Protein AF-A0A2M7JXK0-F1 (afdb_monomer_lite)

Foldseek 3Di:
DCLQPDLAAEAEDELVDAQDVVNVVVVVVSVLRYVHYAYEHEPCVVDDPVSVVVSVVRNQVVCCVSPVDGHHYAYAYPPPPHVVSVVCCCVVPVVCCVVCVVVSVVVSVVSNVVSVVVVVVVVVVVVVVVVVVVVVVVVVVD

Structure (mmCIF, N/CA/C/O backbone):
data_AF-A0A2M7JXK0-F1
#
_entry.id   AF-A0A2M7JXK0-F1
#
loop_
_atom_site.group_PDB
_atom_site.id
_atom_site.type_symbol
_atom_site.label_atom_id
_atom_site.label_alt_id
_atom_site.label_comp_id
_atom_site.label_asym_id
_atom_site.label_entity_id
_atom_site.label_seq_id
_atom_site.pdbx_PDB_ins_code
_atom_site.Cartn_x
_atom_site.Cartn_y
_atom_site.Cartn_z
_atom_site.occupancy
_atom_site.B_iso_or_equiv
_atom_site.auth_seq_id
_atom_site.auth_comp_id
_atom_site.auth_asym_id
_atom_site.auth_atom_id
_atom_site.pdbx_PDB_model_num
ATOM 1 N N . ASN A 1 1 ? 3.073 -16.746 -11.962 1.00 52.59 1 ASN A N 1
ATOM 2 C CA . ASN A 1 1 ? 3.655 -15.435 -11.619 1.00 52.59 1 ASN A CA 1
ATOM 3 C C . ASN A 1 1 ? 2.598 -14.386 -11.950 1.00 52.59 1 ASN A C 1
ATOM 5 O O . ASN A 1 1 ? 2.342 -14.194 -13.126 1.00 52.59 1 ASN A O 1
ATOM 9 N N . TRP A 1 2 ? 1.875 -13.860 -10.956 1.00 59.03 2 TRP A N 1
ATOM 10 C CA . TRP A 1 2 ? 0.631 -13.080 -11.148 1.00 59.03 2 TRP A CA 1
ATOM 11 C C . TRP A 1 2 ? 0.833 -11.557 -11.064 1.00 59.03 2 TRP A C 1
ATOM 13 O O . TRP A 1 2 ? -0.012 -10.800 -11.528 1.00 59.03 2 TRP A O 1
ATOM 23 N N . LEU A 1 3 ? 1.972 -11.103 -10.528 1.00 62.22 3 LEU A N 1
ATOM 24 C CA . LEU A 1 3 ? 2.304 -9.684 -10.371 1.00 62.22 3 LEU A CA 1
ATOM 25 C C . LEU A 1 3 ? 2.203 -8.821 -11.648 1.00 62.22 3 LEU A C 1
ATOM 27 O O . LEU A 1 3 ? 1.711 -7.697 -11.531 1.00 62.22 3 LEU A O 1
ATOM 31 N N . PRO A 1 4 ? 2.610 -9.269 -12.858 1.00 60.66 4 PRO A N 1
ATOM 32 C CA . PRO A 1 4 ? 2.584 -8.393 -14.030 1.00 60.66 4 PRO A CA 1
ATOM 33 C C . PRO A 1 4 ? 1.172 -8.039 -14.526 1.00 60.66 4 PRO A C 1
ATOM 35 O O . PRO A 1 4 ? 1.054 -7.105 -15.314 1.00 60.66 4 PRO A O 1
ATOM 38 N N . GLU A 1 5 ? 0.108 -8.694 -14.049 1.00 62.47 5 GLU A N 1
ATOM 39 C CA . GLU A 1 5 ? -1.282 -8.424 -14.468 1.00 62.47 5 GLU A CA 1
ATOM 40 C C . GLU A 1 5 ? -2.091 -7.605 -13.446 1.00 62.47 5 GLU A C 1
ATOM 42 O O . GLU A 1 5 ? -3.282 -7.362 -13.629 1.00 62.47 5 GLU A O 1
ATOM 47 N N . VAL A 1 6 ? -1.456 -7.136 -12.370 1.00 69.44 6 VAL A N 1
ATOM 48 C CA . VAL A 1 6 ? -2.145 -6.398 -11.304 1.00 69.44 6 VAL A CA 1
ATOM 49 C C . VAL A 1 6 ? -2.285 -4.918 -11.674 1.00 69.44 6 VAL A C 1
ATOM 51 O O . VAL A 1 6 ? -1.305 -4.273 -12.051 1.00 69.44 6 VAL A O 1
ATOM 54 N N . GLY A 1 7 ? -3.507 -4.389 -11.563 1.00 72.00 7 GLY A N 1
ATOM 55 C CA . GLY A 1 7 ? -3.814 -2.960 -11.722 1.00 72.00 7 GLY A CA 1
ATOM 56 C C . GLY A 1 7 ? -3.950 -2.181 -10.408 1.00 72.00 7 GLY A C 1
ATOM 57 O O . GLY A 1 7 ? -3.839 -0.961 -10.388 1.00 72.00 7 GLY A O 1
ATOM 58 N N . CYS A 1 8 ? -4.185 -2.887 -9.304 1.00 83.94 8 CYS A N 1
ATOM 59 C CA . CYS A 1 8 ? -4.178 -2.343 -7.952 1.00 83.94 8 CYS A CA 1
ATOM 60 C C . CYS A 1 8 ? -3.782 -3.458 -6.984 1.00 83.94 8 CYS A C 1
ATOM 62 O O . CYS A 1 8 ? -4.351 -4.549 -7.043 1.00 83.94 8 CYS A O 1
ATOM 64 N N . ALA A 1 9 ? -2.832 -3.194 -6.091 1.00 89.62 9 ALA A N 1
ATOM 65 C CA . ALA A 1 9 ? -2.431 -4.132 -5.049 1.00 89.62 9 ALA A CA 1
ATOM 66 C C . ALA A 1 9 ? -3.010 -3.709 -3.697 1.00 89.62 9 ALA A C 1
ATOM 68 O O . ALA A 1 9 ? -2.769 -2.594 -3.242 1.00 89.62 9 ALA A O 1
ATOM 69 N N . LEU A 1 10 ? -3.745 -4.613 -3.047 1.00 91.75 10 LEU A N 1
ATOM 70 C CA . LEU A 1 10 ? -4.186 -4.456 -1.662 1.00 91.75 10 LEU A CA 1
ATOM 71 C C . LEU A 1 10 ? -3.297 -5.325 -0.769 1.00 91.75 10 LEU A C 1
ATOM 73 O O . LEU A 1 10 ? -3.380 -6.553 -0.817 1.00 91.75 10 LEU A O 1
ATOM 77 N N . LEU A 1 11 ? -2.425 -4.696 0.015 1.00 93.12 11 LEU A N 1
ATOM 78 C CA . LEU A 1 11 ? -1.453 -5.382 0.859 1.00 93.12 11 LEU A CA 1
ATOM 79 C C . LEU A 1 11 ? -1.940 -5.433 2.308 1.00 93.12 11 LEU A C 1
ATOM 81 O O . LEU A 1 11 ? -1.988 -4.413 2.991 1.00 93.12 11 LEU A O 1
ATOM 85 N N . ALA A 1 12 ? -2.272 -6.632 2.784 1.00 93.69 12 ALA A N 1
ATOM 86 C CA . ALA A 1 12 ? -2.674 -6.856 4.166 1.00 93.69 12 ALA A CA 1
ATOM 87 C C . ALA A 1 12 ? -1.452 -7.009 5.083 1.00 93.69 12 ALA A C 1
ATOM 89 O O . ALA A 1 12 ? -0.655 -7.932 4.914 1.00 93.69 12 ALA A O 1
ATOM 90 N N . ILE A 1 13 ? -1.336 -6.133 6.079 1.00 93.88 13 ILE A N 1
ATOM 91 C CA . ILE A 1 13 ? -0.281 -6.160 7.099 1.00 93.88 13 ILE A CA 1
ATOM 92 C C . ILE A 1 13 ? -0.953 -6.238 8.467 1.00 93.88 13 ILE A C 1
ATOM 94 O O . ILE A 1 13 ? -1.992 -5.631 8.698 1.00 93.88 13 ILE A O 1
ATOM 98 N N . SER A 1 14 ? -0.416 -7.030 9.383 1.00 92.31 14 SER A N 1
ATOM 99 C CA . SER A 1 14 ? -0.978 -7.155 10.729 1.00 92.31 14 SER A CA 1
ATOM 100 C C . SER A 1 14 ? -0.602 -5.939 11.579 1.00 92.31 14 SER A C 1
ATOM 102 O O . SER A 1 14 ? 0.571 -5.577 11.623 1.00 92.31 14 SER A O 1
ATOM 104 N N . SER A 1 15 ? -1.566 -5.313 12.262 1.00 90.19 15 SER A N 1
ATOM 105 C CA . SER A 1 15 ? -1.322 -4.122 13.095 1.00 90.19 15 SER A CA 1
ATOM 106 C C . SER A 1 15 ? -0.604 -4.421 14.417 1.00 90.19 15 SER A C 1
ATOM 108 O O . SER A 1 15 ? -0.260 -3.500 15.149 1.00 90.19 15 SER A O 1
ATOM 110 N N . ASP A 1 16 ? -0.409 -5.701 14.744 1.00 86.62 16 ASP A N 1
ATOM 111 C CA . ASP A 1 16 ? 0.257 -6.190 15.959 1.00 86.62 16 ASP A CA 1
ATOM 112 C C . ASP A 1 16 ? 1.795 -6.208 15.856 1.00 86.62 16 ASP A C 1
ATOM 114 O O . ASP A 1 16 ? 2.473 -6.497 16.842 1.00 86.62 16 ASP A O 1
ATOM 118 N N . ARG A 1 17 ? 2.356 -5.888 14.685 1.00 83.94 17 ARG A N 1
ATOM 119 C CA . ARG A 1 17 ? 3.802 -5.831 14.450 1.00 83.94 17 ARG A CA 1
ATOM 120 C C . ARG A 1 17 ? 4.187 -4.592 13.637 1.00 83.94 17 ARG A C 1
ATOM 122 O O . ARG A 1 17 ? 3.388 -4.126 12.824 1.00 83.94 17 ARG A O 1
ATOM 129 N N . PRO A 1 18 ? 5.404 -4.054 13.826 1.00 83.00 18 PRO A N 1
ATOM 130 C CA . PRO A 1 18 ? 5.911 -2.984 12.978 1.00 83.00 18 PRO A CA 1
ATOM 131 C C . PRO A 1 18 ? 6.128 -3.475 11.541 1.00 83.00 18 PRO A C 1
ATOM 133 O O . PRO A 1 18 ? 6.199 -4.678 11.283 1.00 83.00 18 PRO A O 1
ATOM 136 N N . LEU A 1 19 ? 6.270 -2.520 10.620 1.00 86.00 19 LEU A N 1
ATOM 137 C CA . LEU A 1 19 ? 6.633 -2.779 9.230 1.00 86.00 19 LEU A CA 1
ATOM 138 C C . LEU A 1 19 ? 7.966 -3.543 9.176 1.00 86.00 19 LEU A C 1
ATOM 140 O O . LEU A 1 19 ? 8.980 -3.052 9.678 1.00 86.00 19 LEU A O 1
ATOM 144 N N . ALA A 1 20 ? 7.959 -4.744 8.603 1.00 87.62 20 ALA A N 1
ATOM 145 C CA . ALA A 1 20 ? 9.146 -5.587 8.512 1.00 87.62 20 ALA A CA 1
ATOM 146 C C . ALA A 1 20 ? 9.839 -5.448 7.141 1.00 87.62 20 ALA A C 1
ATOM 148 O O . ALA A 1 20 ? 9.230 -5.014 6.163 1.00 87.62 20 ALA A O 1
ATOM 149 N N . GLU A 1 21 ? 11.120 -5.829 7.045 1.00 88.56 21 GLU A N 1
ATOM 150 C CA . GLU A 1 21 ? 11.905 -5.671 5.803 1.00 88.56 21 GLU A CA 1
ATOM 151 C C . GLU A 1 21 ? 11.305 -6.452 4.625 1.00 88.56 21 GLU A C 1
ATOM 153 O O . GLU A 1 21 ? 11.327 -6.003 3.483 1.00 88.56 21 GLU A O 1
ATOM 158 N N . ASN A 1 22 ? 10.706 -7.611 4.896 1.00 89.25 22 ASN A N 1
ATOM 159 C CA . ASN A 1 22 ? 9.992 -8.387 3.886 1.00 89.25 22 ASN A CA 1
ATOM 160 C C . ASN A 1 22 ? 8.751 -7.648 3.352 1.00 89.25 22 ASN A C 1
ATOM 162 O O . ASN A 1 22 ? 8.456 -7.758 2.163 1.00 89.25 22 ASN A O 1
ATOM 166 N N . ASP A 1 23 ? 8.047 -6.887 4.198 1.00 90.94 23 ASP A N 1
ATOM 167 C CA . ASP A 1 23 ? 6.902 -6.073 3.778 1.00 90.94 23 ASP A CA 1
ATOM 168 C C . ASP A 1 23 ? 7.382 -4.912 2.887 1.00 90.94 23 ASP A C 1
ATOM 170 O O . ASP A 1 23 ? 6.814 -4.668 1.823 1.00 90.94 23 ASP A O 1
ATOM 174 N N . LEU A 1 24 ? 8.486 -4.251 3.263 1.00 91.69 24 LEU A N 1
ATOM 175 C CA . LEU A 1 24 ? 9.130 -3.211 2.449 1.00 91.69 24 LEU A CA 1
ATOM 176 C C . LEU A 1 24 ? 9.589 -3.742 1.091 1.00 91.69 24 LEU A C 1
ATOM 178 O O . LEU A 1 24 ? 9.343 -3.107 0.064 1.00 91.69 24 LEU A O 1
ATOM 182 N N . GLN A 1 25 ? 10.227 -4.910 1.071 1.00 91.81 25 GLN A N 1
ATOM 183 C CA . GLN A 1 25 ? 10.681 -5.533 -0.165 1.00 91.81 25 GLN A CA 1
ATOM 184 C C . GLN A 1 25 ? 9.501 -5.874 -1.080 1.00 91.81 25 GLN A C 1
ATOM 186 O O . GLN A 1 25 ? 9.544 -5.574 -2.273 1.00 91.81 25 GLN A O 1
ATOM 191 N N . LEU A 1 26 ? 8.414 -6.409 -0.519 1.00 90.69 26 LEU A N 1
ATOM 192 C CA . LEU A 1 26 ? 7.198 -6.686 -1.277 1.00 90.69 26 LEU A CA 1
ATOM 193 C C . LEU A 1 26 ? 6.588 -5.405 -1.862 1.00 90.69 26 LEU A C 1
ATOM 195 O O . LEU A 1 26 ? 6.186 -5.402 -3.024 1.00 90.69 26 LEU A O 1
ATOM 199 N N . ILE A 1 27 ? 6.565 -4.303 -1.105 1.00 91.94 27 ILE A N 1
ATOM 200 C CA . ILE A 1 27 ? 6.115 -3.001 -1.620 1.00 91.94 27 ILE A CA 1
ATOM 201 C C . ILE A 1 27 ? 7.024 -2.537 -2.767 1.00 91.94 27 ILE A C 1
ATOM 203 O O . ILE A 1 27 ? 6.520 -2.148 -3.820 1.00 91.94 27 ILE A O 1
ATOM 207 N N . ARG A 1 28 ? 8.354 -2.623 -2.616 1.00 91.06 28 ARG A N 1
ATOM 208 C CA . ARG A 1 28 ? 9.319 -2.260 -3.675 1.00 91.06 28 ARG A CA 1
ATOM 209 C C . ARG A 1 28 ? 9.109 -3.074 -4.952 1.00 91.06 28 ARG A C 1
ATOM 211 O O . ARG A 1 28 ? 9.221 -2.522 -6.044 1.00 91.06 28 ARG A O 1
ATOM 218 N N . ASP A 1 29 ? 8.788 -4.357 -4.831 1.00 89.06 29 ASP A N 1
ATOM 219 C CA . ASP A 1 29 ? 8.528 -5.212 -5.987 1.00 89.06 29 ASP A CA 1
ATOM 220 C C . ASP A 1 29 ? 7.162 -4.926 -6.624 1.00 89.06 29 ASP A C 1
ATOM 222 O O . ASP A 1 29 ? 7.072 -4.815 -7.846 1.00 89.06 29 ASP A O 1
ATOM 226 N N . LEU A 1 30 ? 6.116 -4.690 -5.826 1.00 89.31 30 LEU A N 1
ATOM 227 C CA . LEU A 1 30 ? 4.799 -4.285 -6.331 1.00 89.31 30 LEU A CA 1
ATOM 228 C C . LEU A 1 30 ? 4.854 -2.955 -7.097 1.00 89.31 30 LEU A C 1
ATOM 230 O O . LEU A 1 30 ? 4.209 -2.841 -8.142 1.00 89.31 30 LEU A O 1
ATOM 234 N N . ARG A 1 31 ? 5.671 -1.991 -6.646 1.00 86.75 31 ARG A N 1
ATOM 235 C CA . ARG A 1 31 ? 5.857 -0.686 -7.316 1.00 86.75 31 ARG A CA 1
ATOM 236 C C . ARG A 1 31 ? 6.348 -0.815 -8.756 1.00 86.75 31 ARG A C 1
ATOM 238 O O . ARG A 1 31 ? 6.045 0.042 -9.578 1.00 86.75 31 ARG A O 1
ATOM 245 N N . LYS A 1 32 ? 7.060 -1.890 -9.104 1.00 83.81 32 LYS A N 1
ATOM 246 C CA . LYS A 1 32 ? 7.506 -2.139 -10.488 1.00 83.81 32 LYS A CA 1
ATOM 247 C C . LYS A 1 32 ? 6.355 -2.544 -11.410 1.00 83.81 32 LYS A C 1
ATOM 249 O O . LYS A 1 32 ? 6.469 -2.447 -12.626 1.00 83.81 32 LYS A O 1
ATOM 254 N N . HIS A 1 33 ? 5.249 -3.028 -10.848 1.00 81.00 33 HIS A N 1
ATOM 255 C CA . HIS A 1 33 ? 4.191 -3.686 -11.612 1.00 81.00 33 HIS A CA 1
ATOM 256 C C . HIS A 1 33 ? 2.851 -2.951 -11.584 1.00 81.00 33 HIS A C 1
ATOM 258 O O . HIS A 1 33 ? 2.099 -3.058 -12.560 1.00 81.00 33 HIS A O 1
ATOM 264 N N . THR A 1 34 ? 2.563 -2.214 -10.507 1.00 81.88 34 THR A N 1
ATOM 265 C CA . THR A 1 34 ? 1.328 -1.444 -10.339 1.00 81.88 34 THR A CA 1
ATOM 266 C C . THR A 1 34 ? 1.607 -0.081 -9.697 1.00 81.88 34 THR A C 1
ATOM 268 O O . THR A 1 34 ? 2.283 -0.027 -8.669 1.00 81.88 34 THR A O 1
ATOM 271 N N . PRO A 1 35 ? 1.060 1.017 -10.251 1.00 77.62 35 PRO A N 1
ATOM 272 C CA . PRO A 1 35 ? 1.174 2.342 -9.644 1.00 77.62 35 PRO A CA 1
ATOM 273 C C . PRO A 1 35 ? 0.270 2.501 -8.411 1.00 77.62 35 PRO A C 1
ATOM 275 O O . PRO A 1 35 ? 0.480 3.395 -7.600 1.00 77.62 35 PRO A O 1
ATOM 278 N N . LYS A 1 36 ? -0.747 1.643 -8.249 1.00 87.00 36 LYS A N 1
ATOM 279 C CA . LYS A 1 36 ? -1.733 1.750 -7.170 1.00 87.00 36 LYS A CA 1
ATOM 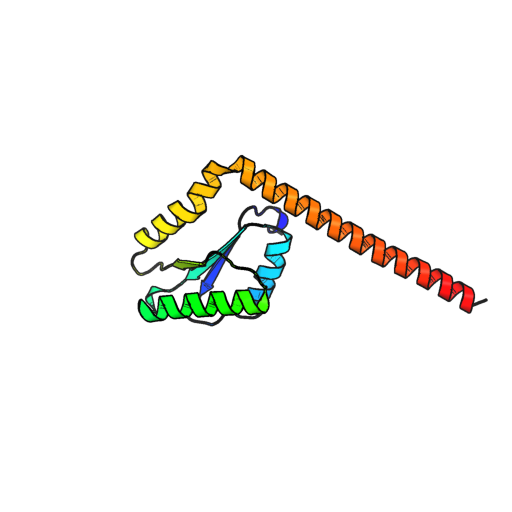280 C C . LYS A 1 36 ? -1.521 0.650 -6.138 1.00 87.00 36 LYS A C 1
ATOM 282 O O . LYS A 1 36 ? -1.770 -0.527 -6.414 1.00 87.00 36 LYS A O 1
ATOM 287 N N . ILE A 1 37 ? -1.043 1.043 -4.961 1.00 92.06 37 ILE A N 1
ATOM 288 C CA . ILE A 1 37 ? -0.805 0.168 -3.810 1.00 92.06 37 ILE A CA 1
ATOM 289 C C . ILE A 1 37 ? -1.566 0.744 -2.620 1.00 92.06 37 ILE A C 1
ATOM 291 O O . ILE A 1 37 ? -1.406 1.914 -2.285 1.00 92.06 37 ILE A O 1
ATOM 295 N N . VAL A 1 38 ? -2.386 -0.084 -1.980 1.00 93.81 38 VAL A N 1
ATOM 296 C CA . VAL A 1 38 ? -3.162 0.270 -0.790 1.00 93.81 38 VAL A CA 1
ATOM 297 C C . VAL A 1 38 ? -2.771 -0.664 0.345 1.00 93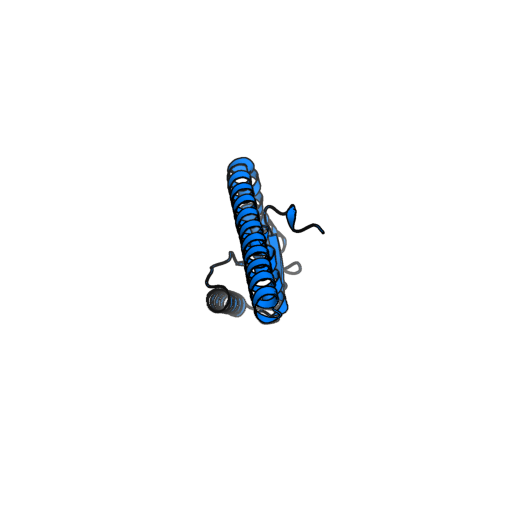.81 38 VAL A C 1
ATOM 299 O O . VAL A 1 38 ? -2.730 -1.882 0.165 1.00 93.81 38 VAL A O 1
ATOM 302 N N . LEU A 1 39 ? -2.492 -0.103 1.518 1.00 94.81 39 LEU A N 1
ATOM 303 C CA . LEU A 1 39 ? -2.141 -0.864 2.711 1.00 94.81 39 LEU A CA 1
ATOM 304 C C . LEU A 1 39 ? -3.378 -1.085 3.578 1.00 94.81 39 LEU A C 1
ATOM 306 O O . LEU A 1 39 ? -4.092 -0.141 3.914 1.00 94.81 39 LEU A O 1
ATOM 310 N N . LEU A 1 40 ? -3.605 -2.333 3.972 1.00 95.31 40 LEU A N 1
ATOM 311 C CA . LEU A 1 40 ? -4.691 -2.743 4.851 1.00 95.31 40 LEU A CA 1
ATOM 312 C C . LEU A 1 40 ? -4.104 -3.267 6.164 1.00 95.31 40 LEU A C 1
ATOM 314 O O . LEU A 1 40 ? -3.597 -4.387 6.225 1.00 95.31 40 LEU A O 1
ATOM 318 N N . LEU A 1 41 ? -4.168 -2.462 7.220 1.00 95.00 41 LEU A N 1
ATOM 319 C CA . LEU A 1 41 ? -3.762 -2.864 8.560 1.00 95.00 41 LEU A CA 1
ATOM 320 C C . LEU A 1 41 ? -4.874 -3.699 9.193 1.00 95.00 41 LEU A C 1
ATOM 322 O O . LEU A 1 41 ? -5.948 -3.201 9.520 1.00 95.00 41 LEU A O 1
ATOM 326 N N . THR A 1 42 ? -4.608 -4.990 9.324 1.00 94.88 42 THR A N 1
ATOM 327 C CA . THR A 1 42 ? -5.536 -6.009 9.820 1.00 94.88 42 THR A CA 1
ATOM 328 C C . THR A 1 42 ? -5.414 -6.208 11.329 1.00 94.88 42 THR A C 1
ATOM 330 O O . THR A 1 42 ? -4.372 -5.914 11.907 1.00 94.88 42 THR A O 1
ATOM 333 N N . LYS A 1 43 ? -6.456 -6.785 11.946 1.00 94.50 43 LYS A N 1
ATOM 334 C CA . LYS A 1 43 ? -6.554 -7.098 13.391 1.00 94.50 43 LYS A CA 1
ATOM 335 C C . LYS A 1 43 ? -6.630 -5.874 14.309 1.00 94.50 43 LYS A C 1
ATOM 337 O O . LYS A 1 43 ? -6.172 -5.896 15.452 1.00 94.50 43 LYS A O 1
ATOM 342 N N . VAL A 1 44 ? -7.244 -4.799 13.826 1.00 94.19 44 VAL A N 1
ATOM 343 C CA . VAL A 1 44 ? -7.353 -3.535 14.576 1.00 94.19 44 VAL A CA 1
ATOM 344 C C . VAL A 1 44 ? -8.286 -3.632 15.786 1.00 94.19 44 VAL A C 1
ATOM 346 O O . VAL A 1 44 ? -8.266 -2.749 16.638 1.00 94.19 44 VAL A O 1
ATOM 349 N N . ASP A 1 45 ? -9.052 -4.722 15.897 1.00 93.44 45 ASP A N 1
ATOM 350 C CA . ASP A 1 45 ? -9.838 -5.089 17.081 1.00 93.44 45 ASP A CA 1
ATOM 351 C C . ASP A 1 45 ? -8.982 -5.320 18.330 1.00 93.44 45 ASP A C 1
ATOM 353 O O . ASP A 1 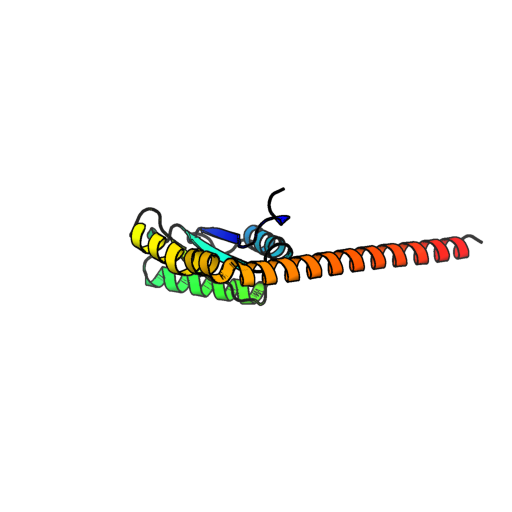45 ? -9.485 -5.220 19.446 1.00 93.44 45 ASP A O 1
ATOM 357 N N . LEU A 1 46 ? -7.686 -5.590 18.159 1.00 93.00 46 LEU A N 1
ATOM 358 C CA . LEU A 1 46 ? -6.741 -5.736 19.266 1.00 93.00 46 LEU A CA 1
ATOM 359 C C . LEU A 1 46 ? -6.270 -4.388 19.832 1.00 93.00 46 LEU A C 1
ATOM 361 O O . LEU A 1 46 ? -5.531 -4.361 20.815 1.00 93.00 46 LEU A O 1
ATOM 365 N N . LEU A 1 47 ? -6.659 -3.276 19.203 1.00 92.56 47 LEU A N 1
ATOM 366 C CA . LEU A 1 47 ? -6.161 -1.939 19.497 1.00 92.56 47 LEU A CA 1
ATOM 367 C C . LEU A 1 47 ? -7.308 -1.009 19.896 1.00 92.56 47 LEU A C 1
ATOM 369 O O . LEU A 1 47 ? -8.364 -0.976 19.265 1.00 92.56 47 LEU A O 1
ATOM 373 N N . SER A 1 48 ? -7.065 -0.172 20.902 1.00 93.94 48 SER A N 1
ATOM 374 C CA . SER A 1 48 ? -7.929 0.976 21.190 1.00 93.94 48 SER A CA 1
ATOM 375 C C . SER A 1 48 ? -7.868 2.013 20.063 1.00 93.94 48 SER A C 1
ATOM 377 O O . SER A 1 48 ? -6.899 2.078 19.307 1.00 93.94 48 SER A O 1
ATOM 379 N N . GLN A 1 49 ? -8.858 2.905 19.985 1.00 92.06 49 GLN A N 1
ATOM 380 C CA . GLN A 1 49 ? -8.870 3.977 18.978 1.00 92.06 49 GLN A CA 1
ATOM 381 C C . GLN A 1 49 ? -7.620 4.875 19.022 1.00 92.06 49 GLN A C 1
ATOM 383 O O . GLN A 1 49 ? -7.169 5.356 17.983 1.00 92.06 49 GLN A O 1
ATOM 388 N N . ALA A 1 50 ? -7.047 5.107 20.208 1.00 94.38 50 ALA A N 1
ATOM 389 C CA . ALA A 1 50 ? -5.807 5.869 20.346 1.00 94.38 50 ALA A CA 1
ATOM 390 C C . ALA A 1 50 ? -4.620 5.113 19.728 1.00 94.38 50 ALA A C 1
ATOM 392 O O . ALA A 1 50 ? -3.891 5.675 18.912 1.00 94.38 50 ALA A O 1
ATOM 393 N N . GLN A 1 51 ? -4.496 3.819 20.035 1.00 93.94 51 GLN A N 1
ATOM 394 C CA . GLN A 1 51 ? -3.453 2.955 19.479 1.00 93.94 51 GLN A CA 1
ATOM 395 C C . GLN A 1 51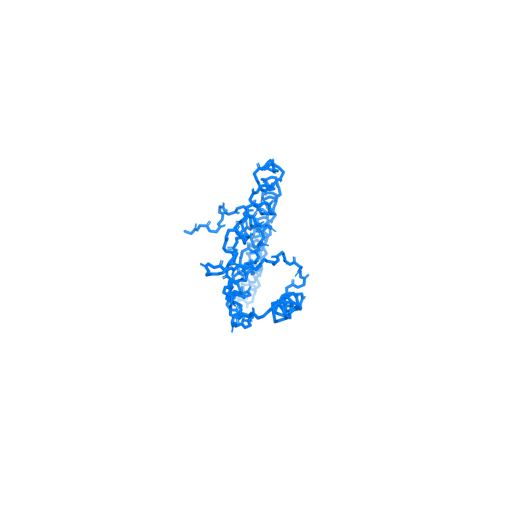 ? -3.598 2.782 17.964 1.00 93.94 51 GLN A C 1
ATOM 397 O O . GLN A 1 51 ? -2.605 2.775 17.250 1.00 93.94 51 GLN A O 1
ATOM 402 N N . GLN A 1 52 ? -4.824 2.704 17.441 1.00 93.31 52 GLN A N 1
ATOM 403 C CA . GLN A 1 52 ? -5.062 2.657 15.997 1.00 93.31 52 GLN A CA 1
ATOM 404 C C . GLN A 1 52 ? -4.493 3.894 15.285 1.00 93.31 52 GLN A C 1
ATOM 406 O O . GLN A 1 52 ? -3.824 3.764 14.261 1.00 93.31 52 GLN A O 1
ATOM 411 N N . LYS A 1 53 ? -4.710 5.097 15.838 1.00 94.12 53 LYS A N 1
ATOM 412 C CA . LYS A 1 53 ? -4.151 6.344 15.283 1.00 94.12 53 LYS A CA 1
ATOM 413 C C . LYS A 1 53 ? -2.626 6.356 15.339 1.00 94.12 53 LYS A C 1
ATOM 415 O O . LYS A 1 53 ? -1.985 6.756 14.369 1.00 94.12 53 LYS A O 1
ATOM 420 N N . GLU A 1 54 ? -2.061 5.906 16.454 1.00 94.06 54 GLU A N 1
ATOM 421 C CA . GLU A 1 54 ? -0.614 5.818 16.646 1.00 94.06 54 GLU A CA 1
ATOM 422 C C . GLU A 1 54 ? 0.030 4.851 15.648 1.00 94.06 54 GLU A C 1
ATOM 424 O O . GLU A 1 54 ? 0.992 5.217 14.976 1.00 94.06 54 GLU A O 1
ATOM 429 N N . VAL A 1 55 ? -0.547 3.660 15.466 1.00 93.19 55 VAL A N 1
ATOM 430 C CA . VAL A 1 55 ? -0.055 2.667 14.503 1.00 93.19 55 VAL A CA 1
ATOM 431 C C . VAL A 1 55 ? -0.105 3.216 13.077 1.00 93.19 55 VAL A C 1
ATOM 433 O O . VAL A 1 55 ? 0.878 3.101 12.348 1.00 93.19 55 VAL A O 1
ATOM 436 N N . VAL A 1 56 ? -1.194 3.879 12.671 1.00 94.44 56 VAL A N 1
ATOM 437 C CA . VAL A 1 56 ? -1.264 4.511 11.339 1.00 94.44 56 VAL A CA 1
ATOM 438 C C . VAL A 1 56 ? -0.178 5.571 11.175 1.00 94.44 56 VAL A C 1
ATOM 440 O O . VAL A 1 56 ? 0.476 5.621 10.133 1.00 94.44 56 VAL A O 1
ATOM 443 N N . HIS A 1 57 ? 0.035 6.409 12.190 1.00 94.12 57 HIS A N 1
ATOM 444 C CA . HIS A 1 57 ? 1.070 7.438 12.151 1.00 94.12 57 HIS A CA 1
ATOM 445 C C . HIS A 1 57 ? 2.478 6.833 12.057 1.00 94.12 57 HIS A C 1
ATOM 447 O O . HIS A 1 57 ? 3.291 7.281 11.244 1.00 94.12 57 HIS A O 1
ATOM 453 N N . PHE A 1 58 ? 2.746 5.780 12.830 1.00 92.94 58 PHE A N 1
ATOM 454 C CA . PHE A 1 58 ? 4.008 5.050 12.794 1.00 92.94 58 PHE A CA 1
ATOM 455 C C . PHE A 1 58 ? 4.275 4.459 11.406 1.00 92.94 58 PHE A C 1
ATOM 457 O O . PHE A 1 58 ? 5.344 4.680 10.840 1.00 92.94 58 PHE A O 1
ATOM 464 N N . PHE A 1 59 ? 3.287 3.779 10.816 1.00 93.62 59 PHE A N 1
ATOM 465 C CA . PHE A 1 59 ? 3.411 3.213 9.473 1.00 93.62 59 PHE A CA 1
ATOM 466 C C . PHE A 1 59 ? 3.641 4.290 8.411 1.00 93.62 59 PHE A C 1
ATOM 468 O O . PHE A 1 59 ? 4.544 4.139 7.593 1.00 93.62 59 PHE A O 1
ATOM 475 N N . ARG A 1 60 ? 2.890 5.401 8.442 1.00 94.12 60 ARG A N 1
ATOM 476 C CA . ARG A 1 60 ? 3.112 6.526 7.514 1.00 94.12 60 ARG A CA 1
ATOM 477 C C . ARG A 1 60 ? 4.533 7.070 7.618 1.00 94.12 60 ARG A C 1
ATOM 479 O O . ARG A 1 60 ? 5.185 7.273 6.602 1.00 94.12 60 ARG A O 1
ATOM 486 N N . THR A 1 61 ? 5.019 7.256 8.841 1.00 93.56 61 THR A N 1
ATOM 487 C CA . THR A 1 61 ? 6.365 7.782 9.092 1.00 93.56 61 THR A CA 1
ATOM 488 C C . THR A 1 61 ? 7.441 6.816 8.602 1.00 93.56 61 THR A C 1
ATOM 490 O O . THR A 1 61 ? 8.396 7.237 7.953 1.00 93.56 61 THR A O 1
ATOM 493 N N . ALA A 1 62 ? 7.273 5.516 8.859 1.00 91.94 62 ALA A N 1
ATOM 494 C CA . ALA A 1 62 ? 8.192 4.481 8.392 1.00 91.94 62 ALA A CA 1
ATOM 495 C C . ALA A 1 62 ? 8.232 4.411 6.856 1.00 91.94 62 ALA A C 1
ATOM 497 O O . ALA A 1 62 ? 9.309 4.432 6.270 1.00 91.94 62 ALA A O 1
ATOM 498 N N . LEU A 1 63 ? 7.074 4.409 6.192 1.00 92.81 63 LEU A N 1
ATOM 499 C CA . LEU A 1 63 ? 6.991 4.380 4.727 1.00 92.81 63 LEU A CA 1
ATOM 500 C C . LEU A 1 63 ? 7.599 5.636 4.098 1.00 92.81 63 LEU A C 1
ATOM 502 O O . LEU A 1 63 ? 8.372 5.530 3.150 1.00 92.81 63 LEU A O 1
ATOM 506 N N . GLN A 1 64 ? 7.334 6.811 4.669 1.00 93.75 64 GLN A N 1
ATOM 507 C CA . GLN A 1 64 ? 7.919 8.060 4.187 1.00 93.75 64 GLN A CA 1
ATOM 508 C C . GLN A 1 64 ? 9.446 8.072 4.333 1.00 93.75 64 GLN A C 1
ATOM 510 O O . GLN A 1 64 ? 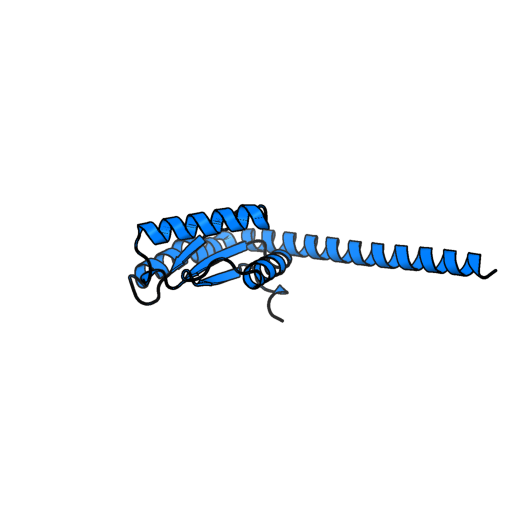10.158 8.598 3.475 1.00 93.75 64 GLN A O 1
ATOM 515 N N . LYS A 1 65 ? 9.967 7.489 5.414 1.00 93.06 65 LYS A N 1
ATOM 516 C CA . LYS A 1 65 ? 11.406 7.398 5.655 1.00 93.06 65 LYS A CA 1
ATOM 517 C C . LYS A 1 65 ? 12.090 6.413 4.702 1.00 93.06 65 LYS A C 1
ATOM 519 O O . LYS A 1 65 ? 13.144 6.741 4.171 1.00 93.06 65 LYS A O 1
ATOM 524 N N . GLU A 1 66 ? 11.506 5.233 4.504 1.00 91.81 66 GLU A N 1
ATOM 525 C CA . GLU A 1 66 ? 12.146 4.120 3.785 1.00 91.81 66 GLU A CA 1
ATOM 526 C C . GLU A 1 66 ? 11.860 4.110 2.272 1.00 91.81 66 GLU A C 1
ATOM 528 O O . GLU A 1 66 ? 12.640 3.550 1.499 1.00 91.81 66 GLU A O 1
ATOM 533 N N . LEU A 1 67 ? 10.734 4.689 1.838 1.00 90.81 67 LEU A N 1
ATOM 534 C CA . LEU A 1 67 ? 10.274 4.675 0.442 1.00 90.81 67 LEU A CA 1
ATOM 535 C C . LEU A 1 67 ? 10.040 6.073 -0.149 1.00 90.81 67 LEU A C 1
ATOM 537 O O . LEU A 1 67 ? 9.851 6.171 -1.361 1.00 90.81 67 LEU A O 1
ATOM 541 N N . HIS A 1 68 ? 10.084 7.129 0.675 1.00 91.19 68 HIS A N 1
ATOM 542 C CA . HIS A 1 68 ? 9.872 8.528 0.270 1.00 91.19 68 HIS A CA 1
ATOM 543 C C . HIS A 1 68 ? 8.532 8.789 -0.429 1.00 91.19 68 HIS A C 1
ATOM 545 O O . HIS A 1 68 ? 8.422 9.692 -1.256 1.00 91.19 68 HIS A O 1
ATOM 551 N N . GLU A 1 69 ? 7.514 8.000 -0.097 1.00 87.62 69 GLU A N 1
ATOM 552 C CA . GLU A 1 69 ? 6.208 8.031 -0.744 1.00 87.62 69 GLU A CA 1
ATOM 553 C C . GLU A 1 69 ? 5.097 7.776 0.281 1.00 87.62 69 GLU A C 1
ATOM 555 O O . GLU A 1 69 ? 5.265 7.001 1.230 1.00 87.62 69 GLU A O 1
ATOM 560 N N . GLU A 1 70 ? 3.949 8.418 0.068 1.00 90.38 70 GLU A N 1
ATOM 561 C CA . GLU A 1 70 ? 2.751 8.198 0.868 1.00 90.38 70 GLU A CA 1
ATOM 562 C C . GLU A 1 70 ? 1.877 7.106 0.250 1.00 90.38 70 GLU A C 1
ATOM 564 O O . GLU A 1 70 ? 1.577 7.121 -0.941 1.00 90.38 70 GLU A O 1
ATOM 569 N N . PHE A 1 71 ? 1.402 6.186 1.089 1.00 91.62 71 PHE A N 1
ATOM 570 C CA . PHE A 1 71 ? 0.479 5.129 0.686 1.00 91.62 71 PHE A CA 1
ATOM 571 C C . PHE A 1 71 ? -0.861 5.293 1.411 1.00 91.62 71 PHE A C 1
ATOM 573 O O . PHE A 1 71 ? -0.870 5.603 2.609 1.00 91.62 71 PHE A O 1
ATOM 580 N N . PRO A 1 72 ? -2.004 5.044 0.748 1.00 93.00 72 PRO A N 1
ATOM 581 C CA . PRO A 1 72 ? -3.288 4.936 1.428 1.00 93.00 72 PRO A CA 1
ATOM 582 C C . PRO A 1 72 ? -3.255 3.793 2.450 1.00 93.00 72 PRO A C 1
ATOM 584 O O . PRO A 1 72 ? -2.914 2.660 2.107 1.00 93.00 72 PRO A O 1
ATOM 587 N N . ILE A 1 73 ? -3.616 4.092 3.701 1.00 94.75 73 ILE A N 1
ATOM 588 C CA . ILE A 1 73 ? -3.652 3.121 4.802 1.00 94.75 73 ILE A CA 1
ATOM 589 C C . ILE A 1 73 ? -5.077 3.010 5.331 1.00 94.75 73 ILE A C 1
ATOM 591 O O . ILE A 1 73 ? -5.652 4.001 5.785 1.00 94.75 73 ILE A O 1
ATOM 595 N N . PHE A 1 74 ? -5.604 1.792 5.328 1.00 94.75 74 PHE A N 1
ATOM 596 C CA . PHE A 1 74 ? -6.924 1.447 5.836 1.00 94.75 74 PHE A CA 1
ATOM 597 C C . PHE A 1 74 ? -6.806 0.497 7.017 1.00 94.75 74 PHE A C 1
ATOM 599 O O . PHE A 1 74 ? -5.961 -0.392 7.034 1.00 94.75 74 PHE A O 1
ATOM 606 N N . LEU A 1 75 ? -7.665 0.691 8.009 1.00 94.38 75 LEU A N 1
ATOM 607 C CA . LEU A 1 75 ? -7.811 -0.211 9.145 1.00 94.38 75 LEU A CA 1
ATOM 608 C C . LEU A 1 75 ? -8.856 -1.277 8.807 1.00 94.38 75 LEU A C 1
ATOM 610 O O . LEU A 1 75 ? -9.816 -0.990 8.090 1.00 94.38 75 LEU A O 1
ATOM 614 N N . TYR A 1 76 ? -8.672 -2.496 9.308 1.00 94.88 76 TYR A N 1
ATOM 615 C CA . TYR A 1 76 ? -9.599 -3.590 9.048 1.00 94.88 76 TYR A CA 1
ATOM 616 C C . TYR A 1 76 ? -9.641 -4.608 10.186 1.00 94.88 76 TYR A C 1
ATOM 618 O O . TYR A 1 76 ? -8.607 -5.076 10.678 1.00 94.88 76 TYR A O 1
ATOM 626 N N . SER A 1 77 ? -10.851 -5.014 10.568 1.00 93.62 77 SER A N 1
ATOM 627 C CA . SER A 1 77 ? -11.072 -6.166 11.438 1.00 93.62 77 SER A CA 1
ATOM 628 C C . SER A 1 77 ? -12.164 -7.077 10.890 1.00 93.62 77 SER A C 1
ATOM 630 O O . SER A 1 77 ? -13.226 -6.637 10.456 1.00 93.62 77 SER A O 1
ATOM 632 N N . ILE A 1 78 ? -11.904 -8.382 10.974 1.00 91.62 78 ILE A N 1
ATOM 633 C CA . ILE A 1 78 ? -12.884 -9.442 10.703 1.00 91.62 78 ILE A CA 1
ATOM 634 C C . ILE A 1 78 ? -13.683 -9.845 11.953 1.00 91.62 78 ILE A C 1
ATOM 636 O O . ILE A 1 78 ? -14.496 -10.761 11.879 1.00 91.62 78 ILE A O 1
ATOM 640 N N . ARG A 1 79 ? -13.398 -9.240 13.117 1.00 89.88 79 ARG A N 1
ATOM 641 C CA . ARG A 1 79 ? -14.001 -9.616 14.408 1.00 89.88 79 ARG A CA 1
ATOM 642 C C . ARG A 1 79 ? -14.911 -8.536 14.974 1.00 89.88 79 ARG A C 1
ATOM 644 O O . ARG A 1 79 ? -15.932 -8.875 15.562 1.00 89.88 79 ARG A O 1
ATOM 651 N N . SER A 1 80 ? -14.549 -7.264 14.815 1.00 84.44 80 SER A N 1
ATOM 652 C CA . SER A 1 80 ? -15.362 -6.127 15.250 1.00 84.44 80 SER A CA 1
ATOM 653 C C . SER A 1 80 ? -15.690 -5.215 14.077 1.00 84.44 80 SER A C 1
ATOM 655 O O . SER A 1 80 ? -14.855 -5.004 13.200 1.00 84.44 80 SER A O 1
ATOM 657 N N . GLU A 1 81 ? -16.915 -4.675 14.073 1.00 85.81 81 GLU A N 1
ATOM 658 C CA . GLU A 1 81 ? -17.356 -3.643 13.118 1.00 85.81 81 GLU A CA 1
ATOM 659 C C . GLU A 1 81 ? -17.073 -4.015 11.646 1.00 85.81 81 GLU A C 1
ATOM 661 O O . GLU A 1 81 ? -16.798 -3.165 10.806 1.00 85.81 81 GLU A O 1
ATOM 666 N N . THR A 1 82 ? -17.113 -5.311 11.316 1.00 85.75 82 THR A N 1
ATOM 667 C CA . THR A 1 82 ? -16.627 -5.825 10.026 1.00 85.75 82 THR A CA 1
ATOM 668 C C . THR A 1 82 ? -17.386 -5.259 8.836 1.00 85.75 82 THR A C 1
ATOM 670 O O . THR A 1 82 ? -16.753 -4.932 7.838 1.00 85.75 82 THR A O 1
ATOM 673 N N . GLU A 1 83 ? -18.707 -5.087 8.940 1.00 90.56 83 GLU A N 1
ATOM 674 C CA . GLU A 1 83 ? -19.472 -4.454 7.859 1.00 90.56 83 GLU A CA 1
ATOM 675 C C . GLU A 1 83 ? -19.060 -2.996 7.655 1.00 90.56 83 GLU A C 1
ATOM 677 O O . GLU A 1 83 ? -18.856 -2.588 6.523 1.00 90.56 83 GLU A O 1
ATOM 682 N N . GLN A 1 84 ? -18.793 -2.240 8.722 1.00 90.50 84 GLN A N 1
ATOM 683 C CA . GLN A 1 84 ? -18.302 -0.867 8.594 1.00 90.50 84 GLN A CA 1
ATOM 684 C C . GLN A 1 84 ? -16.928 -0.819 7.909 1.00 90.50 84 GLN A C 1
ATOM 686 O O . GLN A 1 84 ? -16.695 0.013 7.030 1.00 90.50 84 GLN A O 1
ATOM 691 N N . TRP A 1 85 ? -16.006 -1.716 8.277 1.00 90.38 85 TRP A N 1
ATOM 692 C CA . TRP A 1 85 ? -14.697 -1.795 7.619 1.00 90.38 85 TRP A CA 1
ATOM 693 C C . TRP A 1 85 ? -14.813 -2.206 6.152 1.00 90.38 85 TRP A C 1
ATOM 695 O O . TRP A 1 85 ? -14.100 -1.673 5.300 1.00 90.38 85 TRP A O 1
ATOM 705 N N . LYS A 1 86 ? -15.720 -3.133 5.850 1.00 90.12 86 LYS A N 1
ATOM 706 C CA . LYS A 1 86 ? -15.979 -3.621 4.499 1.00 90.12 86 LYS A CA 1
ATOM 707 C C . LYS A 1 86 ? -16.632 -2.554 3.625 1.00 90.12 86 LYS A C 1
ATOM 709 O O . LYS A 1 86 ? -16.101 -2.279 2.555 1.00 90.12 86 LYS A O 1
ATOM 714 N N . GLU A 1 87 ? -17.693 -1.900 4.091 1.00 91.94 87 GLU A N 1
ATOM 715 C CA . GLU A 1 87 ? -18.347 -0.783 3.395 1.00 91.94 87 GLU A CA 1
ATOM 716 C C . GLU A 1 87 ? -17.348 0.335 3.087 1.00 91.94 87 GLU A C 1
ATOM 718 O O . GLU A 1 87 ? -17.352 0.914 1.997 1.00 91.94 87 GLU A O 1
ATOM 723 N N . ARG A 1 88 ? -16.432 0.609 4.019 1.00 91.19 88 ARG A N 1
ATOM 724 C CA . ARG A 1 88 ? -15.373 1.595 3.818 1.00 91.19 88 ARG A CA 1
ATOM 725 C C . ARG A 1 88 ? -14.385 1.184 2.724 1.00 91.19 88 ARG A C 1
ATOM 727 O O . ARG A 1 88 ? -14.067 1.987 1.854 1.00 91.19 88 ARG A O 1
ATOM 734 N N . VAL A 1 89 ? -13.920 -0.066 2.728 1.00 90.81 89 VAL A N 1
ATOM 735 C CA . VAL A 1 89 ? -13.044 -0.604 1.670 1.00 90.81 89 VAL A CA 1
ATOM 736 C C . VAL A 1 89 ? -13.760 -0.610 0.314 1.00 90.81 89 VAL A C 1
ATOM 738 O O . VAL A 1 89 ? -13.183 -0.211 -0.698 1.00 90.81 89 VAL A O 1
ATOM 741 N N . GLU A 1 90 ? -15.028 -1.011 0.277 1.00 89.56 90 GLU A N 1
ATOM 742 C CA . GLU A 1 90 ? -15.828 -1.030 -0.948 1.00 89.56 90 GLU A CA 1
ATOM 743 C C . GLU A 1 90 ? -16.017 0.375 -1.528 1.00 89.56 90 GLU A C 1
ATOM 745 O O . GLU A 1 90 ? -15.777 0.584 -2.720 1.00 89.56 90 GLU A O 1
ATOM 750 N N . SER A 1 91 ? -16.387 1.346 -0.693 1.00 89.38 91 SER A N 1
ATOM 751 C CA . SER A 1 91 ? -16.655 2.722 -1.121 1.00 89.38 91 SER A CA 1
ATOM 752 C C . SER A 1 91 ? -15.394 3.518 -1.463 1.00 89.38 91 SER A C 1
ATOM 754 O O . SER A 1 91 ? -15.409 4.267 -2.438 1.0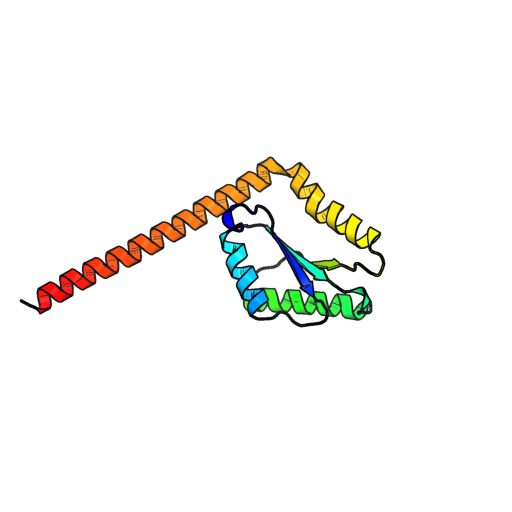0 89.38 91 SER A O 1
ATOM 756 N N . GLU A 1 92 ? -14.299 3.355 -0.715 1.00 88.56 92 GLU A N 1
ATOM 757 C CA . GLU A 1 92 ? -13.084 4.162 -0.900 1.00 88.56 92 GLU A CA 1
ATOM 758 C C . GLU A 1 92 ? -12.060 3.519 -1.851 1.00 88.56 92 GLU A C 1
ATOM 760 O O . GLU A 1 92 ? -11.248 4.234 -2.440 1.00 88.56 92 GLU A O 1
ATOM 765 N N . ILE A 1 93 ? -12.082 2.192 -2.041 1.00 86.44 93 ILE A N 1
ATOM 766 C CA . ILE A 1 93 ? -11.103 1.488 -2.891 1.00 86.44 93 ILE A CA 1
ATOM 767 C C . ILE A 1 93 ? -11.774 0.916 -4.139 1.00 86.44 93 ILE A C 1
ATOM 769 O O . ILE A 1 93 ? -11.392 1.263 -5.258 1.00 86.44 93 ILE A O 1
ATOM 773 N N . PHE A 1 94 ? -12.777 0.048 -3.990 1.00 84.94 94 PHE A N 1
ATOM 774 C CA . PHE A 1 94 ? -13.321 -0.696 -5.134 1.00 84.94 94 PHE A CA 1
ATOM 775 C C . PHE A 1 94 ? -14.237 0.144 -6.023 1.00 84.94 94 PHE A C 1
ATOM 777 O O . PHE A 1 94 ? -14.172 0.033 -7.252 1.00 84.94 94 PHE A O 1
ATOM 784 N N . HIS A 1 95 ? -15.058 1.014 -5.438 1.00 83.88 95 HIS A N 1
ATOM 785 C CA . HIS A 1 95 ? -15.963 1.855 -6.210 1.00 83.88 95 HIS A CA 1
ATOM 786 C C . HIS A 1 95 ? -15.215 2.834 -7.140 1.00 83.88 95 HIS A C 1
ATOM 788 O O . HIS A 1 95 ? -15.554 2.861 -8.333 1.00 83.88 95 HIS A O 1
ATOM 794 N N . PRO A 1 96 ? -14.169 3.560 -6.689 1.00 80.62 96 PRO A N 1
ATOM 795 C CA . PRO A 1 96 ? -13.376 4.422 -7.565 1.00 80.62 96 PRO A CA 1
ATOM 796 C C . PRO A 1 96 ? -12.662 3.641 -8.670 1.00 80.62 96 PRO A C 1
ATOM 798 O O . PRO A 1 96 ? -12.679 4.060 -9.827 1.00 80.62 96 PRO A O 1
ATOM 801 N N . LEU A 1 97 ? -12.110 2.464 -8.346 1.00 76.88 97 LEU A N 1
ATOM 802 C CA . LEU A 1 97 ? -11.482 1.579 -9.333 1.00 76.88 97 LEU A CA 1
ATOM 803 C C . LEU A 1 97 ? -12.472 1.113 -10.413 1.00 76.88 97 LEU A C 1
ATOM 805 O O . LEU A 1 97 ? -12.093 0.930 -11.570 1.00 76.88 97 LEU A O 1
ATOM 809 N N . SER A 1 98 ? -13.745 0.924 -10.056 1.00 76.12 98 SER A N 1
ATOM 810 C CA . SER A 1 98 ? -14.784 0.481 -10.991 1.00 76.12 98 SER A CA 1
ATOM 811 C C . SER A 1 98 ? -15.277 1.602 -11.915 1.00 76.12 98 SER A C 1
ATOM 813 O O . SER A 1 98 ? -15.494 1.347 -13.103 1.00 76.12 98 SER A O 1
ATOM 815 N N . ILE A 1 99 ? -15.430 2.833 -11.408 1.00 74.88 99 ILE A N 1
ATOM 816 C CA . ILE A 1 99 ? -15.871 3.987 -12.215 1.00 74.88 99 ILE A CA 1
ATOM 817 C C . ILE A 1 99 ? -14.752 4.446 -13.155 1.00 74.88 99 ILE A C 1
ATOM 819 O O . ILE A 1 99 ? -14.978 4.596 -14.357 1.00 74.88 99 ILE A O 1
ATOM 823 N N . ASN A 1 100 ? -13.531 4.606 -12.641 1.00 71.31 100 ASN A N 1
ATOM 824 C CA . ASN A 1 100 ? -12.423 5.213 -13.383 1.00 71.31 100 ASN A CA 1
ATOM 825 C C . ASN A 1 100 ? -11.624 4.196 -14.208 1.00 71.31 100 ASN A C 1
ATOM 827 O O . ASN A 1 100 ? -10.476 4.444 -14.566 1.00 71.31 100 ASN A O 1
ATOM 831 N N . ARG A 1 101 ? -12.227 3.052 -14.562 1.00 68.38 101 ARG A N 1
ATOM 832 C CA . ARG A 1 101 ? -11.547 1.926 -15.227 1.00 68.38 101 ARG A CA 1
ATOM 833 C C . ARG A 1 101 ? -10.663 2.328 -16.407 1.00 68.38 101 ARG A C 1
ATOM 835 O O . ARG A 1 101 ? -9.573 1.790 -16.543 1.00 68.38 101 ARG A O 1
ATOM 842 N N . LYS A 1 102 ? -11.131 3.227 -17.280 1.00 70.25 102 LYS A N 1
ATOM 843 C CA . LYS A 1 102 ? -10.366 3.644 -18.470 1.00 70.25 102 LYS A CA 1
ATOM 844 C C . LYS A 1 102 ? -9.131 4.468 -18.109 1.00 70.25 102 LYS A C 1
ATOM 846 O O . LYS A 1 102 ? -8.082 4.271 -18.710 1.00 70.25 102 LYS A O 1
ATOM 851 N N . GLU A 1 103 ? -9.268 5.371 -17.146 1.00 73.94 103 GLU A N 1
ATOM 852 C CA . GLU A 1 103 ? -8.187 6.240 -16.682 1.00 73.94 103 GLU A CA 1
ATOM 853 C C . GLU A 1 103 ? -7.159 5.445 -15.870 1.00 73.94 103 GLU A C 1
ATOM 855 O O . GLU A 1 103 ? -5.968 5.498 -16.161 1.00 73.94 103 GLU A O 1
ATOM 860 N N . GLU A 1 104 ? -7.624 4.602 -14.943 1.00 75.94 104 GLU A N 1
ATOM 861 C CA . GLU A 1 104 ? -6.773 3.683 -14.179 1.00 75.94 104 GLU A CA 1
ATOM 862 C C . GLU A 1 104 ? -6.013 2.731 -15.110 1.00 75.94 104 GLU A C 1
ATOM 864 O O . GLU A 1 104 ? -4.805 2.562 -14.965 1.00 75.94 104 GLU A O 1
ATOM 869 N N . LEU A 1 105 ? -6.682 2.166 -16.125 1.00 76.44 105 LEU A N 1
ATOM 870 C CA . LEU A 1 105 ? -6.025 1.339 -17.140 1.00 76.44 105 LEU A CA 1
ATOM 871 C C . LEU A 1 105 ? -4.952 2.124 -17.906 1.00 76.44 105 LEU A C 1
ATOM 873 O O . LEU A 1 105 ? -3.876 1.582 -18.148 1.00 76.44 105 LEU A O 1
ATOM 877 N N . GLY A 1 106 ? -5.218 3.383 -18.262 1.00 79.31 106 GLY A N 1
ATOM 878 C CA . GLY A 1 106 ? -4.233 4.263 -18.893 1.00 79.31 106 GLY A CA 1
ATOM 879 C C . GLY A 1 106 ? -2.987 4.448 -18.025 1.00 79.31 106 GLY A C 1
ATOM 880 O O . GLY A 1 106 ? -1.875 4.210 -18.497 1.00 79.31 106 GLY A O 1
ATOM 881 N N . ASN A 1 107 ? -3.176 4.765 -16.743 1.00 81.12 107 ASN A N 1
ATOM 882 C CA . ASN A 1 107 ? -2.088 4.939 -15.777 1.00 81.12 107 ASN A CA 1
ATOM 883 C C . ASN A 1 107 ? -1.272 3.650 -15.600 1.00 81.12 107 ASN A C 1
ATOM 885 O O . ASN A 1 107 ? -0.041 3.674 -15.618 1.00 81.12 107 ASN A O 1
ATOM 889 N N . ILE A 1 108 ? -1.953 2.505 -15.487 1.00 80.69 108 ILE A N 1
ATOM 890 C CA . ILE A 1 108 ? -1.317 1.188 -15.385 1.00 80.69 108 ILE A CA 1
ATOM 891 C C . ILE A 1 108 ? -0.486 0.889 -16.640 1.00 80.69 108 ILE A C 1
ATOM 893 O O . ILE A 1 108 ? 0.660 0.454 -16.526 1.00 80.69 108 ILE A O 1
ATOM 897 N N . LEU A 1 109 ? -1.041 1.107 -17.837 1.00 82.06 109 LEU A N 1
ATOM 898 C CA . LEU A 1 109 ? -0.342 0.850 -19.098 1.00 82.06 109 LEU A CA 1
ATOM 899 C C . LEU A 1 109 ? 0.883 1.750 -19.256 1.00 82.06 109 LEU A C 1
ATOM 901 O O . LEU A 1 109 ? 1.951 1.252 -19.605 1.00 82.06 109 LEU A O 1
ATOM 905 N N . GLN A 1 110 ? 0.751 3.043 -18.959 1.00 85.88 110 GLN A N 1
ATOM 906 C CA . GLN A 1 110 ? 1.861 3.990 -19.014 1.00 85.88 110 GLN A CA 1
ATOM 907 C C . GLN A 1 110 ? 2.995 3.569 -18.073 1.00 85.88 110 GLN A C 1
ATOM 909 O O . GLN A 1 110 ? 4.148 3.498 -18.500 1.00 85.88 110 GLN A O 1
ATOM 914 N N . HIS A 1 111 ? 2.662 3.206 -16.831 1.00 84.25 111 HIS A N 1
ATOM 915 C CA . HIS A 1 111 ? 3.636 2.727 -15.848 1.00 84.25 111 HIS A CA 1
ATOM 916 C C . HIS A 1 111 ? 4.357 1.461 -16.323 1.00 84.25 111 HIS A C 1
ATOM 918 O O . HIS A 1 111 ? 5.580 1.362 -16.235 1.00 84.25 111 HIS A O 1
ATOM 924 N N . LYS A 1 112 ? 3.617 0.500 -16.896 1.00 84.88 112 LYS A N 1
ATOM 925 C CA . LYS A 1 112 ? 4.206 -0.734 -17.438 1.00 84.88 112 LYS A CA 1
ATOM 926 C C . LYS A 1 112 ? 5.123 -0.462 -18.630 1.00 84.88 112 LYS A C 1
ATOM 928 O O . LYS A 1 112 ? 6.199 -1.049 -18.700 1.00 84.88 112 LYS A O 1
ATOM 933 N N . VAL A 1 113 ? 4.731 0.420 -19.552 1.00 88.69 113 VAL A N 1
ATOM 934 C CA . VAL A 1 113 ? 5.567 0.803 -20.705 1.00 88.69 113 VAL A CA 1
ATOM 935 C C . VAL A 1 113 ? 6.856 1.473 -20.235 1.00 88.69 113 VAL A C 1
ATOM 937 O O . VAL A 1 113 ? 7.929 1.124 -20.725 1.00 88.69 113 VAL A O 1
ATOM 940 N N . GLN A 1 114 ? 6.771 2.381 -19.261 1.00 90.25 114 GLN A N 1
ATOM 941 C CA . GLN A 1 114 ? 7.947 3.035 -18.694 1.00 90.25 114 GLN A CA 1
ATOM 942 C C . GLN A 1 114 ? 8.878 2.025 -18.011 1.00 90.25 114 GLN A C 1
ATOM 944 O O . GLN A 1 114 ? 10.067 1.993 -18.317 1.00 90.25 114 GLN A O 1
ATOM 949 N N . SER A 1 115 ? 8.336 1.150 -17.161 1.00 86.94 115 SER A N 1
ATOM 950 C CA . SER A 1 115 ? 9.128 0.131 -16.463 1.00 86.94 115 SER A CA 1
ATOM 951 C C . SER A 1 115 ? 9.819 -0.839 -17.433 1.00 86.94 115 SER A C 1
ATOM 953 O O . SER A 1 115 ? 10.982 -1.196 -17.238 1.00 86.94 115 SER A O 1
ATOM 955 N N . LEU A 1 116 ? 9.147 -1.225 -18.525 1.00 88.94 116 LEU A N 1
ATOM 956 C CA . LEU A 1 116 ? 9.757 -2.023 -19.593 1.00 88.94 116 LEU A CA 1
ATOM 957 C C . LEU A 1 116 ? 10.878 -1.262 -20.309 1.00 88.94 116 LEU A C 1
ATOM 959 O O . LEU A 1 116 ? 11.933 -1.839 -20.564 1.00 88.94 116 LEU A O 1
ATOM 963 N N . GLY A 1 117 ? 10.672 0.024 -20.604 1.00 90.38 117 GLY A N 1
ATOM 964 C CA . GLY A 1 117 ? 11.689 0.883 -21.211 1.00 90.38 117 GLY A CA 1
ATOM 965 C C . GLY A 1 117 ? 12.945 1.009 -20.345 1.00 90.38 117 GLY A C 1
ATOM 966 O O . GLY A 1 117 ? 14.054 0.812 -20.842 1.00 90.38 117 GLY A O 1
ATOM 967 N N . GLU A 1 118 ? 12.771 1.256 -19.045 1.00 91.31 118 GLU A N 1
ATOM 968 C CA . GLU A 1 118 ? 13.861 1.301 -18.060 1.00 91.31 118 GLU A CA 1
ATOM 969 C C . GLU A 1 118 ? 14.606 -0.041 -17.983 1.00 91.31 118 GLU A C 1
ATOM 971 O O . GLU A 1 118 ? 15.839 -0.075 -17.985 1.00 91.31 118 GLU A O 1
ATOM 976 N N . GLY A 1 119 ? 13.872 -1.158 -18.004 1.00 89.50 119 GLY A N 1
ATOM 977 C CA . GLY A 1 119 ? 14.454 -2.497 -18.069 1.00 89.50 119 GLY A CA 1
ATOM 978 C C . GLY A 1 119 ? 15.302 -2.711 -19.327 1.00 89.50 119 GLY A C 1
ATOM 979 O O . GLY A 1 119 ? 16.454 -3.135 -19.230 1.00 89.50 119 GLY A O 1
ATOM 980 N N . CYS A 1 120 ? 14.771 -2.384 -20.509 1.00 91.25 120 CYS A N 1
ATOM 981 C CA . CYS A 1 120 ? 15.495 -2.504 -21.777 1.00 91.25 120 CYS A CA 1
ATOM 982 C C . CYS A 1 120 ? 16.766 -1.647 -21.807 1.00 91.25 120 CYS A C 1
ATOM 984 O O . CYS A 1 120 ? 17.809 -2.126 -22.256 1.00 91.25 120 CYS A O 1
ATOM 986 N N . LEU A 1 121 ? 16.694 -0.409 -21.310 1.00 93.44 121 LEU A N 1
ATOM 987 C CA . LEU A 1 121 ? 17.851 0.478 -21.225 1.00 93.44 121 LEU A CA 1
ATOM 988 C C . LEU A 1 121 ? 18.946 -0.132 -20.343 1.00 93.44 121 LEU A C 1
ATOM 990 O O . LEU A 1 121 ? 20.093 -0.228 -20.774 1.00 93.44 121 LEU A O 1
ATOM 994 N N . SER A 1 122 ? 18.578 -0.628 -19.160 1.00 91.62 122 SER A N 1
ATOM 995 C CA . SER A 1 122 ? 19.522 -1.274 -18.245 1.00 91.62 122 SER A CA 1
ATOM 996 C C . SER A 1 122 ? 20.224 -2.478 -18.889 1.00 91.62 122 SER A C 1
ATOM 998 O O . SER A 1 122 ? 21.445 -2.616 -18.787 1.00 91.62 122 SER A O 1
ATOM 1000 N N . TYR A 1 123 ? 19.487 -3.317 -19.625 1.00 93.25 123 TYR A N 1
ATOM 1001 C CA . TYR A 1 123 ? 20.079 -4.437 -20.365 1.00 93.25 123 TYR A CA 1
ATOM 1002 C C . TYR A 1 123 ? 21.071 -3.978 -21.444 1.00 93.25 123 TYR A C 1
ATOM 1004 O O . TYR A 1 123 ? 22.151 -4.562 -21.563 1.00 93.25 123 TYR A O 1
ATOM 1012 N N . LEU A 1 124 ? 20.733 -2.940 -22.216 1.00 94.12 124 LEU A N 1
ATOM 1013 C CA . LEU A 1 124 ? 21.617 -2.395 -23.252 1.00 94.12 124 LEU A CA 1
ATOM 1014 C C . LEU A 1 124 ? 22.894 -1.789 -22.657 1.00 94.12 124 LEU A C 1
ATOM 1016 O O . LEU A 1 124 ? 23.978 -1.998 -23.199 1.00 94.12 124 LEU A O 1
ATOM 1020 N N . GLU A 1 125 ? 22.792 -1.095 -21.524 1.00 94.56 125 GLU A N 1
ATOM 1021 C CA . GLU A 1 125 ? 23.949 -0.544 -20.811 1.00 94.56 125 GLU A CA 1
ATOM 1022 C C . GLU A 1 125 ? 24.899 -1.637 -20.313 1.00 94.56 125 GLU A C 1
ATOM 1024 O O . GLU A 1 125 ? 26.120 -1.505 -20.441 1.00 94.56 125 GLU A O 1
ATOM 1029 N N . ILE A 1 126 ? 24.354 -2.727 -19.762 1.00 93.25 126 ILE A N 1
ATOM 1030 C CA . ILE A 1 126 ? 25.149 -3.883 -19.331 1.00 93.25 126 ILE A CA 1
ATOM 1031 C C . ILE A 1 126 ? 25.855 -4.504 -20.540 1.00 93.25 126 ILE A C 1
ATOM 1033 O O . ILE A 1 126 ? 27.071 -4.691 -20.502 1.00 93.25 126 ILE A O 1
ATOM 1037 N N . ALA A 1 127 ? 25.127 -4.764 -21.630 1.00 92.56 127 ALA A N 1
ATOM 1038 C CA . ALA A 1 127 ? 25.690 -5.356 -22.842 1.00 92.56 127 ALA A CA 1
ATOM 1039 C C . ALA A 1 127 ? 26.802 -4.487 -23.457 1.00 92.56 127 ALA A C 1
ATOM 1041 O O . ALA A 1 127 ? 27.856 -5.008 -23.832 1.00 92.56 127 ALA A O 1
ATOM 1042 N N . LEU A 1 128 ? 26.607 -3.164 -23.501 1.00 92.50 128 LEU A N 1
ATOM 1043 C CA . LEU A 1 128 ? 27.610 -2.212 -23.979 1.00 92.50 128 LEU A CA 1
ATOM 1044 C C . LEU A 1 128 ? 28.882 -2.255 -23.123 1.00 92.50 128 LEU A C 1
ATOM 1046 O O . LEU A 1 128 ? 29.979 -2.383 -23.666 1.00 92.50 128 LEU A O 1
ATOM 1050 N N . LYS A 1 129 ? 28.747 -2.199 -21.790 1.00 93.12 129 LYS A N 1
ATOM 1051 C CA . LYS A 1 129 ? 29.891 -2.293 -20.867 1.00 93.12 129 LYS A CA 1
ATOM 1052 C C . LYS A 1 129 ? 30.653 -3.603 -21.048 1.00 93.12 129 LYS A C 1
ATOM 1054 O O . LYS A 1 129 ? 31.880 -3.588 -21.099 1.00 93.12 129 LYS A O 1
ATOM 1059 N N . THR A 1 130 ? 29.945 -4.724 -21.180 1.00 92.81 130 THR A N 1
ATOM 1060 C CA . THR A 1 130 ? 30.571 -6.033 -21.409 1.00 92.81 130 THR A CA 1
ATOM 1061 C C . THR A 1 130 ? 31.326 -6.081 -22.739 1.00 92.81 130 THR A C 1
ATOM 1063 O O . THR A 1 130 ? 32.435 -6.610 -22.771 1.00 92.81 130 THR A O 1
ATOM 1066 N N . SER A 1 131 ? 30.779 -5.501 -23.814 1.00 91.25 131 SER A N 1
ATOM 1067 C CA . SER A 1 131 ? 31.464 -5.431 -25.112 1.00 91.25 131 SER A CA 1
ATOM 1068 C C . SER A 1 131 ? 32.746 -4.602 -25.036 1.00 91.25 131 SER A C 1
ATOM 1070 O O . SER A 1 131 ? 33.802 -5.079 -25.440 1.00 91.25 131 SER A O 1
ATOM 1072 N N . LEU A 1 132 ? 32.678 -3.400 -24.451 1.00 91.94 132 LEU A N 1
ATOM 1073 C CA . LEU A 1 132 ? 33.844 -2.523 -24.287 1.00 91.94 132 LEU A CA 1
ATOM 1074 C C . LEU A 1 132 ? 34.948 -3.195 -23.462 1.00 91.94 132 LEU A C 1
ATOM 1076 O O . LEU A 1 132 ? 36.123 -3.124 -23.815 1.00 91.94 132 LEU A O 1
ATOM 1080 N N . GLN A 1 133 ? 34.576 -3.895 -22.388 1.00 90.06 133 GLN A N 1
ATOM 1081 C CA . GLN A 1 133 ? 35.528 -4.642 -21.568 1.00 90.06 133 GLN A CA 1
ATOM 1082 C C . GLN A 1 133 ? 36.180 -5.793 -22.353 1.00 90.06 133 GLN A C 1
ATOM 1084 O O . GLN A 1 133 ? 37.372 -6.049 -22.197 1.00 90.06 133 GLN A O 1
ATOM 1089 N N . ALA A 1 134 ? 35.415 -6.494 -23.195 1.00 87.44 134 ALA A N 1
ATOM 1090 C CA . ALA A 1 134 ? 35.932 -7.580 -24.022 1.00 87.44 134 ALA A CA 1
ATOM 1091 C C . ALA A 1 134 ? 36.924 -7.078 -25.082 1.00 87.44 134 ALA A C 1
ATOM 1093 O O . ALA A 1 134 ? 37.938 -7.737 -25.320 1.00 87.44 134 ALA A O 1
ATOM 1094 N N . ASP A 1 135 ? 36.661 -5.914 -25.676 1.00 87.12 135 ASP A N 1
ATOM 1095 C CA . ASP A 1 135 ? 37.569 -5.284 -26.636 1.00 87.12 135 ASP A CA 1
ATOM 1096 C C . ASP A 1 135 ? 38.861 -4.810 -25.952 1.00 87.12 135 ASP A C 1
ATOM 1098 O O . ASP A 1 135 ? 39.949 -5.162 -26.409 1.00 87.12 135 ASP A O 1
ATOM 1102 N N . LEU A 1 136 ? 38.765 -4.155 -24.788 1.00 86.88 136 LEU A N 1
ATOM 1103 C CA . LEU A 1 136 ? 39.933 -3.765 -23.983 1.00 86.88 136 LEU A CA 1
ATOM 1104 C C . LEU A 1 136 ? 40.797 -4.970 -23.580 1.00 86.88 136 LEU A C 1
ATOM 1106 O O . LEU A 1 136 ? 42.021 -4.929 -23.691 1.00 86.88 136 LEU A O 1
ATOM 1110 N N . ASN A 1 137 ? 40.175 -6.070 -23.149 1.00 84.75 137 ASN A N 1
ATOM 1111 C CA . ASN A 1 137 ? 40.901 -7.289 -22.787 1.00 84.75 137 ASN A CA 1
ATOM 1112 C C . ASN A 1 137 ? 41.614 -7.916 -23.999 1.00 84.75 137 ASN A C 1
ATOM 1114 O O . ASN A 1 137 ? 42.702 -8.467 -23.851 1.00 84.75 137 ASN A O 1
ATOM 1118 N N . ARG A 1 138 ? 41.028 -7.844 -25.203 1.00 80.31 138 ARG A N 1
ATOM 1119 C CA . ARG A 1 138 ? 41.674 -8.321 -26.440 1.00 80.31 138 ARG A CA 1
ATOM 1120 C C . ARG A 1 138 ? 42.875 -7.470 -26.827 1.00 80.31 138 ARG A C 1
ATOM 1122 O O . ARG A 1 138 ? 43.859 -8.022 -27.310 1.00 80.31 138 ARG A O 1
ATOM 1129 N N . GLU A 1 139 ? 42.795 -6.158 -26.633 1.00 81.25 139 GLU A N 1
ATOM 1130 C CA . GLU A 1 139 ? 43.911 -5.243 -26.888 1.00 81.25 139 GLU A CA 1
ATOM 1131 C C . GLU A 1 139 ? 45.067 -5.454 -25.906 1.00 81.25 139 GLU A C 1
ATOM 1133 O O . GLU A 1 139 ? 46.217 -5.358 -26.310 1.00 81.25 139 GLU A O 1
ATOM 1138 N N . GLN A 1 140 ? 44.785 -5.819 -24.651 1.00 76.06 140 GLN A N 1
ATOM 1139 C CA . GLN A 1 140 ? 45.812 -6.123 -23.642 1.00 76.06 140 GLN A CA 1
ATOM 1140 C C . GLN A 1 140 ? 46.502 -7.487 -23.823 1.00 76.06 140 GLN A C 1
ATOM 1142 O O . GLN A 1 140 ? 47.548 -7.724 -23.225 1.00 76.06 140 GLN A O 1
ATOM 1147 N N . LEU A 1 141 ? 45.911 -8.398 -24.604 1.00 72.19 141 LEU A N 1
ATOM 1148 C CA . LEU A 1 141 ? 46.460 -9.731 -24.898 1.00 72.19 141 LEU A CA 1
ATOM 1149 C C . LEU A 1 141 ? 47.282 -9.779 -26.202 1.00 72.19 141 LEU A C 1
ATOM 1151 O O . LEU A 1 141 ? 47.811 -10.841 -26.536 1.00 72.19 141 LEU A O 1
ATOM 1155 N N . LYS A 1 142 ? 47.354 -8.669 -26.945 1.00 51.66 142 LYS A N 1
ATOM 1156 C CA . LYS A 1 142 ? 48.229 -8.486 -28.113 1.00 51.66 142 LYS A CA 1
ATOM 1157 C C . LYS A 1 142 ? 49.518 -7.781 -27.717 1.00 51.66 142 LYS A C 1
ATOM 1159 O O . LYS A 1 142 ? 50.546 -8.122 -28.341 1.00 51.66 142 LYS A O 1
#

Radius of gyration: 21.18 Å; chains: 1; bounding box: 68×24×49 Å

pLDDT: mean 87.11, std 8.75, range [51.66, 95.31]

Secondary structure (DSSP, 8-state):
--GGG-SSEEEEEETTSPPPHHHHHHHHHHHTT-S-EEEEEE-GGGS-HHHHHHHHHHHHHHHHHHHSS---EEEE-SSSSHHHHHHHHIIIIIHHHHHTHHHHHHHHHHHHHHHHHHHHHHHHHHHHHHHHHHHHHHHHT-

Sequence (142 aa):
NWLPEVGCALLAISSDRPLAENDLQLIRDLRKHTPKIVLLLTKVDLLSQAQQKEVVHFFRTALQKELHEEFPIFLYSIRSETEQWKERVESEIFHPLSINRKEELGNILQHKVQSLGEGCLSYLEIALKTSLQADLNREQLK